Protein AF-A0A537Z500-F1 (afdb_monomer_lite)

Radius of gyration: 14.04 Å; chains: 1; bounding box: 32×25×38 Å

Sequence (124 aa):
MRRPIACRIRLDGLPVRSETILTEAGPNALVLSTTLRDRGIWLDSTYLGHGNAESQITHLFVAPGRFGETEARSVPHDEIPVIHVRRLCLYDHFQRLQDFLDSLGHTGQVSGLDHAIEAVEHIG

Secondary structure (DSSP, 8-state):
-EEEE--EEEETTEE--EEEEEEE-SSSEEEEEEEEGGGTEEEEEEEE--TTSPEEEEEEEE-TTS--EEEEEEE-TTTS-TTT-HHHHHHHHHHHHHHHHHHTT--EEEE-HHHHHHHHH---

Structure (mmCIF, N/CA/C/O backbone):
data_AF-A0A537Z500-F1
#
_entry.id   AF-A0A537Z500-F1
#
loop_
_atom_site.group_PDB
_atom_site.id
_atom_site.type_symbol
_atom_site.label_atom_id
_atom_site.label_alt_id
_atom_site.label_comp_id
_atom_site.label_asym_id
_atom_site.label_entity_id
_atom_site.label_seq_id
_atom_site.pdbx_PDB_ins_code
_atom_site.Cartn_x
_atom_site.Cartn_y
_atom_site.Cartn_z
_atom_site.occupancy
_atom_site.B_iso_or_equiv
_atom_site.auth_seq_id
_atom_site.auth_comp_id
_atom_site.auth_asym_id
_atom_site.auth_atom_id
_atom_site.pdbx_PDB_model_num
ATOM 1 N N . MET A 1 1 ? -5.362 7.241 -14.406 1.00 76.56 1 MET A N 1
ATOM 2 C CA . MET A 1 1 ? -6.766 6.949 -14.012 1.00 76.56 1 MET A CA 1
ATOM 3 C C . MET A 1 1 ? -6.753 6.381 -12.596 1.00 76.56 1 MET A C 1
ATOM 5 O O . MET A 1 1 ? -5.779 5.719 -12.266 1.00 76.56 1 MET A O 1
ATOM 9 N N . ARG A 1 2 ? -7.756 6.668 -11.751 1.00 88.62 2 ARG A N 1
ATOM 10 C CA . ARG A 1 2 ? -7.888 6.060 -10.409 1.00 88.62 2 ARG A CA 1
ATOM 11 C C . ARG A 1 2 ? -8.893 4.918 -10.486 1.00 88.62 2 ARG A C 1
ATOM 13 O O . ARG A 1 2 ? -9.986 5.135 -11.008 1.00 88.62 2 ARG A O 1
ATOM 20 N N . ARG A 1 3 ? -8.551 3.738 -9.974 1.00 92.75 3 ARG A N 1
ATOM 21 C CA . ARG A 1 3 ? -9.428 2.563 -10.011 1.00 92.75 3 ARG A CA 1
ATOM 22 C C . ARG A 1 3 ? -9.407 1.835 -8.664 1.00 92.75 3 ARG A C 1
ATOM 24 O O . ARG A 1 3 ? -8.320 1.529 -8.178 1.00 92.75 3 ARG A O 1
ATOM 31 N N . PRO A 1 4 ? -10.566 1.570 -8.040 1.00 94.25 4 PRO A N 1
ATOM 32 C CA . PRO A 1 4 ? -10.605 0.757 -6.833 1.00 94.25 4 PRO A CA 1
ATOM 33 C C . PRO A 1 4 ? -10.193 -0.682 -7.150 1.00 94.25 4 PRO A C 1
ATOM 35 O O . PRO A 1 4 ? -10.547 -1.209 -8.207 1.00 94.25 4 PRO A O 1
ATOM 38 N N . ILE A 1 5 ? -9.470 -1.314 -6.228 1.00 93.69 5 ILE A N 1
ATOM 39 C CA . ILE A 1 5 ? -9.147 -2.741 -6.287 1.00 93.69 5 ILE A CA 1
ATOM 40 C C . ILE A 1 5 ? -9.844 -3.463 -5.137 1.00 93.69 5 ILE A C 1
ATOM 42 O O . ILE A 1 5 ? -9.913 -2.965 -4.012 1.00 93.69 5 ILE A O 1
ATOM 46 N N . ALA A 1 6 ? -10.423 -4.622 -5.435 1.00 92.75 6 ALA A N 1
ATOM 47 C CA . ALA A 1 6 ? -11.217 -5.358 -4.467 1.00 92.75 6 ALA A CA 1
ATOM 48 C C . ALA A 1 6 ? -10.307 -6.186 -3.554 1.00 92.75 6 ALA A C 1
ATOM 50 O O . ALA A 1 6 ? -9.719 -7.169 -3.988 1.00 92.75 6 ALA A O 1
ATOM 51 N N . CYS A 1 7 ? -10.235 -5.815 -2.279 1.00 94.12 7 CYS A N 1
ATOM 52 C CA . CYS A 1 7 ? -9.637 -6.623 -1.223 1.00 94.12 7 CYS A CA 1
ATOM 53 C C . CYS A 1 7 ? -10.374 -6.382 0.097 1.00 94.12 7 CYS A C 1
ATOM 55 O O . CYS A 1 7 ? -11.024 -5.352 0.291 1.00 94.12 7 CYS A O 1
ATOM 57 N N . ARG A 1 8 ? -10.281 -7.337 1.023 1.00 95.62 8 ARG A N 1
ATOM 58 C CA . ARG A 1 8 ? -10.861 -7.220 2.365 1.00 95.62 8 ARG A CA 1
ATOM 59 C C . ARG A 1 8 ? -9.761 -7.186 3.403 1.00 95.62 8 ARG A C 1
ATOM 61 O O . ARG A 1 8 ? -8.883 -8.049 3.387 1.00 95.62 8 ARG A O 1
ATOM 68 N N . ILE A 1 9 ? -9.877 -6.245 4.332 1.00 96.44 9 ILE A N 1
ATOM 69 C CA . ILE A 1 9 ? -8.944 -6.093 5.442 1.00 96.44 9 ILE A CA 1
ATOM 70 C C . ILE A 1 9 ? -9.660 -6.420 6.749 1.00 96.44 9 ILE A C 1
ATOM 72 O O . ILE A 1 9 ? -10.810 -6.023 6.971 1.00 96.44 9 ILE A O 1
ATOM 76 N N . ARG A 1 10 ? -8.980 -7.172 7.613 1.00 97.00 10 ARG A N 1
ATOM 77 C CA . ARG A 1 10 ? -9.376 -7.385 9.006 1.00 97.00 10 ARG A CA 1
ATOM 78 C C . ARG A 1 10 ? -8.295 -6.834 9.922 1.00 97.00 10 ARG A C 1
ATOM 80 O O . ARG A 1 10 ? -7.114 -6.926 9.600 1.00 97.00 10 ARG A O 1
ATOM 87 N N . LEU A 1 11 ? -8.722 -6.291 11.053 1.00 96.44 11 LEU A N 1
ATOM 88 C CA . LEU A 1 11 ? -7.867 -5.818 12.132 1.00 96.44 11 LEU A CA 1
ATOM 89 C C . LEU A 1 11 ? -8.266 -6.563 13.402 1.00 96.44 11 LEU A C 1
ATOM 91 O O . LEU A 1 11 ? -9.443 -6.547 13.765 1.00 96.44 11 LEU A O 1
ATOM 95 N N . ASP A 1 12 ? -7.323 -7.260 14.028 1.00 96.62 12 ASP A N 1
ATOM 96 C CA . ASP A 1 12 ? -7.559 -8.076 15.229 1.00 96.62 12 ASP A CA 1
ATOM 97 C C . ASP A 1 12 ? -8.706 -9.088 15.029 1.00 96.62 12 ASP A C 1
ATOM 99 O O . ASP A 1 12 ? -9.567 -9.303 15.880 1.00 96.62 12 ASP A O 1
ATOM 103 N N . GLY A 1 13 ? -8.770 -9.669 13.827 1.00 96.12 13 GLY A N 1
ATOM 104 C CA . GLY A 1 13 ? -9.815 -10.610 13.422 1.00 96.12 13 GLY A CA 1
ATOM 105 C C . GLY A 1 13 ? -11.169 -9.974 13.069 1.00 96.12 13 GLY A C 1
ATOM 106 O O . GLY A 1 13 ? -12.052 -10.677 12.568 1.00 96.12 13 GLY A O 1
ATOM 107 N N . LEU A 1 14 ? -11.356 -8.663 13.230 1.00 96.00 14 LEU A N 1
ATOM 108 C CA . LEU A 1 14 ? -12.603 -7.966 12.900 1.00 96.00 14 LEU A CA 1
ATOM 109 C C . LEU A 1 14 ? -12.542 -7.323 11.508 1.00 96.00 14 LEU A C 1
ATOM 111 O O . LEU A 1 14 ? -11.527 -6.720 11.167 1.00 96.00 14 LEU A O 1
ATOM 115 N N . PRO A 1 15 ? -13.602 -7.416 10.685 1.00 95.38 15 PRO A N 1
ATOM 116 C CA . PRO A 1 15 ? -13.641 -6.712 9.408 1.00 95.38 15 PRO A CA 1
ATOM 117 C C . PRO A 1 15 ? -13.603 -5.197 9.628 1.00 95.38 15 PRO A C 1
ATOM 119 O O . PRO A 1 15 ? -14.287 -4.674 10.509 1.00 95.38 15 PRO A O 1
ATOM 122 N N . VAL A 1 16 ? -12.833 -4.490 8.802 1.00 95.00 16 VAL A N 1
ATOM 123 C CA . VAL A 1 16 ? -12.763 -3.023 8.818 1.00 95.00 16 VAL A CA 1
ATOM 124 C C . VAL A 1 16 ? -13.222 -2.449 7.485 1.00 95.00 16 VAL A C 1
ATOM 126 O O . VAL A 1 16 ? -13.051 -3.068 6.434 1.00 95.00 16 VAL A O 1
ATOM 129 N N . ARG A 1 17 ? -13.816 -1.250 7.513 1.00 95.06 17 ARG A N 1
ATOM 130 C CA . ARG A 1 17 ? -14.121 -0.517 6.283 1.00 95.06 17 ARG A CA 1
ATOM 131 C C . ARG A 1 17 ? -12.823 -0.012 5.675 1.00 95.06 17 ARG A C 1
ATOM 133 O O . ARG A 1 17 ? -12.202 0.912 6.204 1.00 95.06 17 ARG A O 1
ATOM 140 N N . SER A 1 18 ? -12.442 -0.628 4.565 1.00 95.62 18 SER A N 1
ATOM 141 C CA . SER A 1 18 ? -11.235 -0.298 3.827 1.00 95.62 18 SER A CA 1
ATOM 142 C C . SER A 1 18 ? -11.519 0.029 2.371 1.00 95.62 18 SER A C 1
ATOM 144 O O . SER A 1 18 ? -12.450 -0.508 1.774 1.00 95.62 18 SER A O 1
ATOM 146 N N . GLU A 1 19 ? -10.674 0.867 1.790 1.00 96.62 19 GLU A N 1
ATOM 147 C CA . GLU A 1 19 ? -10.652 1.144 0.358 1.00 96.62 19 GLU A CA 1
ATOM 148 C C . GLU A 1 19 ? -9.202 1.137 -0.112 1.00 96.62 19 GLU A C 1
ATOM 150 O O . GLU A 1 19 ? -8.381 1.847 0.473 1.00 96.62 19 GLU A O 1
ATOM 155 N N . THR A 1 20 ? -8.911 0.365 -1.162 1.00 97.38 20 THR A N 1
ATOM 156 C CA . THR A 1 20 ? -7.614 0.384 -1.840 1.00 97.38 20 THR A CA 1
ATOM 157 C C . THR A 1 20 ? -7.786 0.887 -3.267 1.00 97.38 20 THR A C 1
ATOM 159 O O . THR A 1 20 ? -8.623 0.384 -4.020 1.00 97.38 20 THR A O 1
ATOM 162 N N . ILE A 1 21 ? -7.006 1.898 -3.640 1.00 97.19 21 ILE A N 1
ATOM 163 C CA . ILE A 1 21 ? -7.049 2.550 -4.948 1.00 97.19 21 ILE A CA 1
ATOM 164 C C . ILE A 1 21 ? -5.725 2.338 -5.669 1.00 97.19 21 ILE A C 1
ATOM 166 O O . ILE A 1 21 ? -4.664 2.636 -5.127 1.00 97.19 21 ILE A O 1
ATOM 170 N N . LEU A 1 22 ? -5.812 1.906 -6.921 1.00 96.19 22 LEU A N 1
ATOM 171 C CA . LEU A 1 22 ? -4.724 1.906 -7.885 1.00 96.19 22 LEU A CA 1
ATOM 172 C C . LEU A 1 22 ? -4.757 3.202 -8.702 1.00 96.19 22 LEU A C 1
ATOM 174 O O . LEU A 1 22 ? -5.799 3.580 -9.246 1.00 96.19 22 LEU A O 1
ATOM 178 N N . THR A 1 23 ? -3.610 3.861 -8.823 1.00 95.81 23 THR A N 1
ATOM 179 C CA . THR A 1 23 ? -3.403 4.992 -9.733 1.00 95.81 23 THR A CA 1
ATOM 180 C C . THR A 1 23 ? -2.143 4.771 -10.553 1.00 95.81 23 THR A C 1
ATOM 182 O O . THR A 1 23 ? -1.101 4.421 -10.016 1.00 95.81 23 THR A O 1
ATOM 185 N N . GLU A 1 24 ? -2.224 5.018 -11.853 1.00 92.56 24 GLU A N 1
ATOM 186 C CA . GLU A 1 24 ? -1.072 4.957 -12.757 1.00 92.56 24 GLU A CA 1
ATOM 187 C C . GLU A 1 24 ? -0.683 6.360 -13.220 1.00 92.56 24 GLU A C 1
ATOM 189 O O . GLU A 1 24 ? -1.556 7.176 -13.550 1.00 92.56 24 GLU A O 1
ATOM 194 N N . ALA A 1 25 ? 0.624 6.617 -13.273 1.00 89.38 25 ALA A N 1
ATOM 195 C CA . ALA A 1 25 ? 1.210 7.855 -13.769 1.00 89.38 25 ALA A CA 1
ATOM 196 C C . ALA A 1 25 ? 2.207 7.540 -14.897 1.00 89.38 25 ALA A C 1
ATOM 198 O O . ALA A 1 25 ? 3.411 7.403 -14.695 1.00 89.38 25 ALA A O 1
ATOM 199 N N . GLY A 1 26 ? 1.681 7.407 -16.115 1.00 89.06 26 GLY A N 1
ATOM 200 C CA . GLY A 1 26 ? 2.461 6.919 -17.251 1.00 89.06 26 GLY A CA 1
ATOM 201 C C . GLY A 1 26 ? 2.817 5.428 -17.122 1.00 89.06 26 GLY A C 1
ATOM 202 O O . GLY A 1 26 ? 2.270 4.734 -16.266 1.00 89.06 26 GLY A O 1
ATOM 203 N N . PRO A 1 27 ? 3.720 4.912 -17.974 1.00 87.88 27 PRO A N 1
ATOM 204 C CA . PRO A 1 27 ? 3.994 3.475 -18.049 1.00 87.88 27 PRO A CA 1
ATOM 205 C C . PRO A 1 27 ? 4.845 2.944 -16.887 1.00 87.88 27 PRO A C 1
ATOM 207 O O . PRO A 1 27 ? 4.793 1.756 -16.590 1.00 87.88 27 PRO A O 1
ATOM 210 N N . ASN A 1 28 ? 5.623 3.814 -16.239 1.00 93.00 28 ASN A N 1
ATOM 211 C CA . ASN A 1 28 ? 6.691 3.431 -15.313 1.00 93.00 28 ASN A CA 1
ATOM 212 C C . ASN A 1 28 ? 6.349 3.673 -13.836 1.00 93.00 28 ASN A C 1
ATOM 214 O O . ASN A 1 28 ? 7.154 3.325 -12.975 1.00 93.00 28 ASN A O 1
ATOM 218 N N . ALA A 1 29 ? 5.206 4.302 -13.535 1.00 94.25 29 ALA A N 1
ATOM 219 C CA . ALA A 1 29 ? 4.850 4.671 -12.171 1.00 94.25 29 ALA A CA 1
ATOM 220 C C . ALA A 1 29 ? 3.457 4.183 -11.766 1.00 94.25 29 ALA A C 1
ATOM 222 O O . ALA A 1 29 ? 2.465 4.387 -12.475 1.00 94.25 29 ALA A O 1
ATOM 223 N N . LEU A 1 30 ? 3.401 3.577 -10.585 1.00 95.31 30 LEU A N 1
ATOM 224 C CA . LEU A 1 30 ? 2.213 2.990 -9.983 1.00 95.31 30 LEU A CA 1
ATOM 225 C C . LEU A 1 30 ? 2.081 3.479 -8.542 1.00 95.31 30 LEU A C 1
ATOM 227 O O . LEU A 1 30 ? 3.055 3.509 -7.796 1.00 95.31 30 LEU A O 1
ATOM 231 N N . VAL A 1 31 ? 0.868 3.851 -8.150 1.00 97.31 31 VAL A N 1
ATOM 232 C CA . VAL A 1 31 ? 0.532 4.258 -6.787 1.00 97.31 31 VAL A CA 1
ATOM 233 C C . VAL A 1 31 ? -0.589 3.375 -6.259 1.00 97.31 31 VAL A C 1
ATOM 235 O O . VAL A 1 31 ? -1.617 3.208 -6.922 1.00 97.31 31 VAL A O 1
ATOM 238 N N . LEU A 1 32 ? -0.396 2.836 -5.059 1.00 98.00 32 LEU A N 1
ATOM 239 C CA . LEU A 1 32 ? -1.406 2.116 -4.290 1.00 98.00 32 LEU A CA 1
ATOM 240 C C . LEU A 1 32 ? -1.710 2.889 -3.011 1.00 98.00 32 LEU A C 1
ATOM 242 O O . LEU A 1 32 ? -0.805 3.195 -2.239 1.00 98.00 32 LEU A O 1
ATOM 246 N N . SER A 1 33 ? -2.986 3.177 -2.786 1.00 98.25 33 SER A N 1
ATOM 247 C CA . SER A 1 33 ? -3.464 3.895 -1.605 1.00 98.25 33 SER A CA 1
ATOM 248 C C . SER A 1 33 ? -4.470 3.033 -0.865 1.00 98.25 33 SER A C 1
ATOM 250 O O . SER A 1 33 ? -5.551 2.805 -1.403 1.00 98.25 33 SER A O 1
ATOM 252 N N . THR A 1 34 ? -4.160 2.588 0.353 1.00 98.31 34 THR A N 1
ATOM 253 C CA . THR A 1 34 ? -5.110 1.888 1.230 1.00 98.31 34 THR A CA 1
ATOM 254 C C . THR A 1 34 ? -5.521 2.783 2.389 1.00 98.31 34 THR A C 1
ATOM 256 O O . THR A 1 34 ? -4.680 3.293 3.120 1.00 98.31 34 THR A O 1
ATOM 259 N N . THR A 1 35 ? -6.827 2.931 2.602 1.00 97.56 35 THR A N 1
ATOM 260 C CA . THR A 1 35 ? -7.398 3.664 3.740 1.00 97.56 35 THR A CA 1
ATOM 261 C C . THR A 1 35 ? -8.238 2.730 4.603 1.00 97.56 35 THR A C 1
ATOM 263 O O . THR A 1 35 ? -9.044 1.966 4.076 1.00 97.56 35 THR A O 1
ATOM 266 N N . LEU A 1 36 ? -8.085 2.800 5.927 1.00 96.75 36 LEU A N 1
ATOM 267 C CA . LEU A 1 36 ? -8.966 2.178 6.921 1.00 96.75 36 LEU A CA 1
ATOM 268 C C . LEU A 1 36 ? -9.766 3.295 7.601 1.00 96.75 36 LEU A C 1
ATOM 270 O O . LEU A 1 36 ? -9.392 3.789 8.668 1.00 96.75 36 LEU A O 1
ATOM 274 N N . ARG A 1 37 ? -10.842 3.747 6.946 1.00 87.12 37 ARG A N 1
ATOM 275 C CA . ARG A 1 37 ? -11.519 5.022 7.265 1.00 87.12 37 ARG A CA 1
ATOM 276 C C . ARG A 1 37 ? -11.936 5.139 8.728 1.00 87.12 37 ARG A C 1
ATOM 278 O O . ARG A 1 37 ? -11.644 6.148 9.359 1.00 87.12 37 ARG A O 1
ATOM 285 N N . ASP A 1 38 ? -12.542 4.090 9.277 1.00 89.38 38 ASP A N 1
ATOM 286 C CA . ASP A 1 38 ? -13.047 4.091 10.658 1.00 89.38 38 ASP A CA 1
ATOM 287 C C . ASP A 1 38 ? -11.922 4.117 11.711 1.00 89.38 38 ASP A C 1
ATOM 289 O O . ASP A 1 38 ? -12.181 4.290 12.899 1.00 89.38 38 ASP A O 1
ATOM 293 N N . ARG A 1 39 ? -10.665 3.928 11.288 1.00 91.94 39 ARG A N 1
ATOM 294 C CA . ARG A 1 39 ? -9.474 3.956 12.144 1.00 91.94 39 ARG A CA 1
ATOM 295 C C . ARG A 1 39 ? -8.603 5.192 11.923 1.00 91.94 39 ARG A C 1
ATOM 297 O O . ARG A 1 39 ? -7.645 5.374 12.662 1.00 91.94 39 ARG A O 1
ATOM 304 N N . GLY A 1 40 ? -8.904 6.026 10.924 1.00 94.25 40 GLY A N 1
ATOM 305 C CA . GLY A 1 40 ? -8.053 7.162 10.554 1.00 94.25 40 GLY A CA 1
ATOM 306 C C . GLY A 1 40 ? -6.649 6.752 10.093 1.00 94.25 40 GLY A C 1
ATOM 307 O O . GLY A 1 40 ? -5.722 7.548 10.202 1.00 94.25 40 GLY A O 1
ATOM 308 N N . ILE A 1 41 ? -6.492 5.511 9.618 1.00 96.81 41 ILE A N 1
ATOM 309 C CA . ILE A 1 41 ? -5.220 4.953 9.148 1.00 96.81 41 ILE A CA 1
ATOM 310 C C . ILE A 1 41 ? -5.209 4.983 7.621 1.00 96.81 41 ILE A C 1
ATOM 312 O O . ILE A 1 41 ? -6.188 4.567 6.992 1.00 96.81 41 ILE A O 1
ATOM 316 N N . TRP A 1 42 ? -4.109 5.424 7.019 1.00 96.06 42 TRP A N 1
ATOM 317 C CA . TRP A 1 42 ? -3.880 5.249 5.588 1.00 96.06 42 TRP A CA 1
ATOM 318 C C . TRP A 1 42 ? -2.410 5.000 5.250 1.00 96.06 42 TRP A C 1
ATOM 320 O O . TRP A 1 42 ? -1.505 5.414 5.975 1.00 96.06 42 TRP A O 1
ATOM 330 N N . LEU A 1 43 ? -2.207 4.300 4.136 1.00 98.50 43 LEU A N 1
ATOM 331 C CA . LEU A 1 43 ? -0.919 4.010 3.526 1.00 98.50 43 LEU A CA 1
ATOM 332 C C . LEU A 1 43 ? -0.979 4.394 2.051 1.00 98.50 43 LEU A C 1
ATOM 334 O O . LEU A 1 43 ? -1.795 3.838 1.314 1.00 98.50 43 LEU A O 1
ATOM 338 N N . ASP A 1 44 ? -0.072 5.261 1.616 1.00 98.38 44 ASP A N 1
ATOM 339 C CA . ASP A 1 44 ? 0.203 5.492 0.199 1.00 98.38 44 ASP A CA 1
ATOM 340 C C . ASP A 1 44 ? 1.543 4.864 -0.166 1.00 98.38 44 ASP A C 1
ATOM 342 O O . ASP A 1 44 ? 2.505 4.942 0.590 1.00 98.38 44 ASP A O 1
ATOM 346 N N . SER A 1 45 ? 1.624 4.201 -1.312 1.00 98.69 45 SER A N 1
ATOM 347 C CA . SER A 1 45 ? 2.851 3.579 -1.808 1.00 98.69 45 SER A CA 1
ATOM 348 C C . SER A 1 45 ? 3.049 3.945 -3.262 1.00 98.69 45 SER A C 1
ATOM 350 O O . SER A 1 45 ? 2.175 3.681 -4.081 1.00 98.69 45 SER A O 1
ATOM 352 N N . THR A 1 46 ? 4.184 4.563 -3.570 1.00 98.38 46 THR A N 1
ATOM 353 C CA . THR A 1 46 ? 4.594 4.924 -4.927 1.00 98.38 46 THR A CA 1
ATOM 354 C C . THR A 1 46 ? 5.720 4.012 -5.370 1.00 98.38 46 THR A C 1
ATOM 356 O O . THR A 1 46 ? 6.711 3.858 -4.662 1.00 98.38 46 THR A O 1
ATOM 359 N N . TYR A 1 47 ? 5.567 3.458 -6.564 1.00 97.75 47 TYR A N 1
ATOM 360 C CA . TYR A 1 47 ? 6.531 2.607 -7.239 1.00 97.75 47 TYR A CA 1
ATOM 361 C C . TYR A 1 47 ? 6.912 3.272 -8.551 1.00 97.75 47 TYR A C 1
ATOM 363 O O . TYR A 1 47 ? 6.036 3.573 -9.361 1.00 97.75 47 TYR A O 1
ATOM 371 N N . LEU A 1 48 ? 8.204 3.489 -8.769 1.00 97.19 48 LEU A N 1
ATOM 372 C CA . LEU A 1 48 ? 8.749 4.018 -10.012 1.00 97.19 48 LEU A CA 1
ATOM 373 C C . LEU A 1 48 ? 9.852 3.083 -10.489 1.00 97.19 48 LEU A C 1
ATOM 375 O O . LEU A 1 48 ? 10.848 2.895 -9.800 1.00 97.19 48 LEU A O 1
ATOM 379 N N . GLY A 1 49 ? 9.689 2.514 -11.676 1.00 94.75 49 GLY A N 1
ATOM 380 C CA . GLY A 1 49 ? 10.671 1.589 -12.225 1.00 94.75 49 GLY A CA 1
ATOM 381 C C . GLY A 1 49 ? 10.623 1.542 -13.741 1.00 94.75 49 GLY A C 1
ATOM 382 O O . GLY A 1 49 ? 9.580 1.743 -14.359 1.00 94.75 49 GLY A O 1
ATOM 383 N N . HIS A 1 50 ? 11.772 1.261 -14.344 1.00 90.44 50 HIS A N 1
ATOM 384 C CA . HIS A 1 50 ? 11.907 1.015 -15.774 1.00 90.44 50 HIS A CA 1
ATOM 385 C C . HIS A 1 50 ? 12.883 -0.145 -16.002 1.00 90.44 50 HIS A C 1
ATOM 387 O O . HIS A 1 50 ? 13.654 -0.491 -15.105 1.00 90.44 50 HIS A O 1
ATOM 393 N N . GLY A 1 51 ? 12.837 -0.767 -17.184 1.00 82.31 51 GLY A N 1
ATOM 394 C CA . GLY A 1 51 ? 13.723 -1.883 -17.517 1.00 82.31 51 GLY A CA 1
ATOM 395 C C . GLY A 1 51 ? 15.193 -1.503 -17.319 1.00 82.31 51 GLY A C 1
ATOM 396 O O . GLY A 1 51 ? 15.629 -0.455 -17.792 1.00 82.31 51 GLY A O 1
ATOM 397 N N . ASN A 1 52 ? 15.943 -2.366 -16.627 1.00 79.94 52 ASN A N 1
ATOM 398 C CA . ASN A 1 52 ? 17.375 -2.222 -16.321 1.00 79.94 52 ASN A CA 1
ATOM 399 C C . ASN A 1 52 ? 17.761 -1.110 -15.322 1.00 79.94 52 ASN A C 1
ATOM 401 O O . ASN A 1 52 ? 18.953 -0.869 -15.139 1.00 79.94 52 ASN A O 1
ATOM 405 N N . ALA A 1 53 ? 16.800 -0.457 -14.661 1.00 90.75 53 ALA A N 1
ATOM 406 C CA . ALA A 1 53 ? 17.054 0.489 -13.571 1.00 90.75 53 ALA A CA 1
ATOM 407 C C . ALA A 1 53 ? 16.473 -0.027 -12.247 1.00 90.75 53 ALA A C 1
ATOM 409 O O . ALA A 1 53 ? 15.472 -0.744 -12.249 1.00 90.75 53 ALA A O 1
ATOM 410 N N . GLU A 1 54 ? 17.082 0.360 -11.122 1.00 95.94 54 GLU A N 1
ATOM 411 C CA . GLU A 1 54 ? 16.520 0.090 -9.796 1.00 95.94 54 GLU A CA 1
ATOM 412 C C . GLU A 1 54 ? 15.116 0.682 -9.672 1.00 95.94 54 GLU A C 1
ATOM 414 O O . GLU A 1 54 ? 14.850 1.811 -10.100 1.00 95.94 54 GLU A O 1
ATOM 419 N N . SER A 1 55 ? 14.231 -0.074 -9.035 1.00 97.00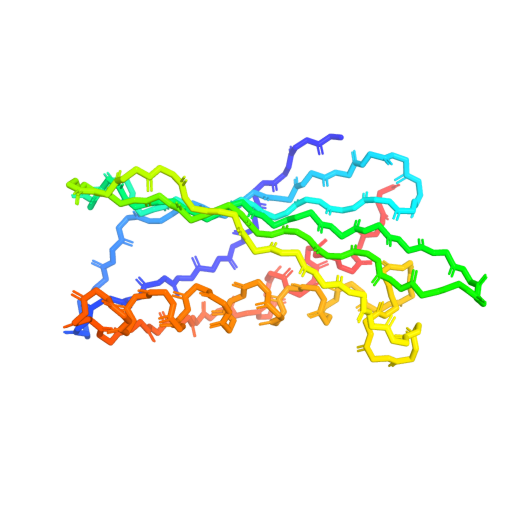 55 SER A N 1
ATOM 420 C CA . SER A 1 55 ? 12.905 0.401 -8.679 1.00 97.00 55 SER A CA 1
ATOM 421 C C . SER A 1 55 ? 12.989 1.271 -7.434 1.00 97.00 55 SER A C 1
ATOM 423 O O . SER A 1 55 ? 13.506 0.855 -6.399 1.00 97.00 55 SER A O 1
ATOM 425 N N . GLN A 1 56 ? 12.458 2.483 -7.541 1.00 98.06 56 GLN A N 1
ATOM 426 C CA . GLN A 1 56 ? 12.310 3.428 -6.444 1.00 98.06 56 GLN A CA 1
ATOM 427 C C . GLN A 1 56 ? 10.948 3.223 -5.792 1.00 98.06 56 GLN A C 1
ATOM 429 O O . GLN A 1 56 ? 9.917 3.224 -6.472 1.00 98.06 56 GLN A O 1
ATOM 434 N N . ILE A 1 57 ? 10.948 3.059 -4.474 1.00 98.50 57 ILE A N 1
ATOM 435 C CA . ILE A 1 57 ? 9.749 2.789 -3.689 1.00 98.50 57 ILE A CA 1
ATOM 436 C C . ILE A 1 57 ? 9.670 3.818 -2.577 1.00 98.50 57 ILE A C 1
ATOM 438 O O . ILE A 1 57 ? 10.658 4.108 -1.901 1.00 98.50 57 ILE A O 1
ATOM 442 N N . THR A 1 58 ? 8.490 4.389 -2.380 1.00 98.62 58 THR A N 1
ATOM 443 C CA . THR A 1 58 ? 8.227 5.282 -1.254 1.00 98.62 58 THR A CA 1
ATOM 444 C C . THR A 1 58 ? 6.878 4.964 -0.647 1.00 98.62 58 THR A C 1
ATOM 446 O O . THR A 1 58 ? 5.885 4.854 -1.363 1.00 98.62 58 THR A O 1
ATOM 449 N N . HIS A 1 59 ? 6.839 4.866 0.674 1.00 98.69 59 HIS A N 1
ATOM 450 C CA . HIS A 1 59 ? 5.629 4.687 1.456 1.00 98.69 59 HIS A CA 1
ATOM 451 C C . HIS A 1 59 ? 5.388 5.918 2.324 1.00 98.69 59 HIS A C 1
ATOM 453 O O . HIS A 1 59 ? 6.328 6.450 2.910 1.00 98.69 59 HIS A O 1
ATOM 459 N N . LEU A 1 60 ? 4.133 6.343 2.432 1.00 98.62 60 LEU A N 1
ATOM 460 C CA . LEU A 1 60 ? 3.663 7.307 3.419 1.00 98.62 60 LEU A CA 1
ATOM 461 C C . LEU A 1 60 ? 2.702 6.591 4.365 1.00 98.62 60 LEU A C 1
ATOM 463 O O . LEU A 1 60 ? 1.661 6.100 3.930 1.00 98.62 60 LEU A O 1
ATOM 467 N N . PHE A 1 61 ? 3.042 6.573 5.648 1.00 98.38 61 PHE A N 1
ATOM 468 C CA . PHE A 1 61 ? 2.251 5.979 6.717 1.00 98.38 61 PHE A CA 1
ATOM 469 C C . PHE A 1 61 ? 1.603 7.075 7.544 1.00 98.38 61 PHE A C 1
ATOM 471 O O . PHE A 1 61 ? 2.286 7.990 8.016 1.00 98.38 61 PHE A O 1
ATOM 478 N N . VAL A 1 62 ? 0.294 6.974 7.763 1.00 97.69 62 VAL A N 1
ATOM 479 C CA . VAL A 1 62 ? -0.404 7.903 8.649 1.00 97.69 62 VAL A CA 1
ATOM 480 C C . VAL A 1 62 ? -1.419 7.179 9.519 1.00 97.69 62 VAL A C 1
ATOM 482 O O . VAL A 1 62 ? -2.163 6.310 9.063 1.00 97.69 62 VAL A O 1
ATOM 485 N N . ALA A 1 63 ? -1.436 7.552 10.795 1.00 97.12 63 ALA A N 1
ATOM 486 C CA . ALA A 1 63 ? -2.352 7.050 11.807 1.00 97.12 63 ALA A CA 1
ATOM 487 C C . ALA A 1 63 ? -2.648 8.149 12.841 1.00 97.12 63 ALA A C 1
ATOM 489 O O . ALA A 1 63 ? -1.853 9.085 12.992 1.00 97.12 63 ALA A O 1
ATOM 490 N N . PRO A 1 64 ? -3.757 8.050 13.596 1.00 94.81 64 PRO A N 1
ATOM 491 C CA . PRO A 1 64 ? -4.061 9.003 14.655 1.00 94.81 64 PRO A CA 1
ATOM 492 C C . PRO A 1 64 ? -2.934 9.080 15.692 1.00 94.81 64 PRO A C 1
ATOM 494 O O . PRO A 1 64 ? -2.428 8.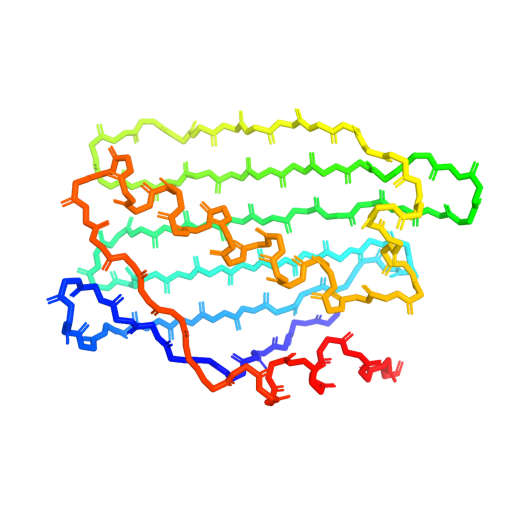060 16.154 1.00 94.81 64 PRO A O 1
ATOM 497 N N . GLY A 1 65 ? -2.554 10.299 16.077 1.00 91.81 65 GLY A N 1
ATOM 498 C CA . GLY A 1 65 ? -1.511 10.530 17.081 1.00 91.81 65 GLY A CA 1
ATOM 499 C C . GLY A 1 65 ? -0.070 10.390 16.577 1.00 91.81 65 GLY A C 1
ATOM 500 O O . GLY A 1 65 ? 0.846 10.583 17.372 1.00 91.81 65 GLY A O 1
ATOM 501 N N . ARG A 1 66 ? 0.150 10.110 15.284 1.00 88.25 66 ARG A N 1
ATOM 502 C CA . ARG A 1 66 ? 1.473 10.160 14.644 1.00 88.25 66 ARG A CA 1
ATOM 503 C C . ARG A 1 66 ? 1.555 11.305 13.639 1.00 88.25 66 ARG A C 1
ATOM 505 O O . ARG A 1 66 ? 0.570 11.638 12.980 1.00 88.25 66 ARG A O 1
ATOM 512 N N . PHE A 1 67 ? 2.740 11.899 13.512 1.00 87.38 67 PHE A N 1
ATOM 513 C CA . PHE A 1 67 ? 3.058 12.688 12.322 1.00 87.38 67 PHE A CA 1
ATOM 514 C C . PHE A 1 67 ? 3.165 11.734 11.128 1.00 87.38 67 PHE A C 1
ATOM 516 O O . PHE A 1 67 ? 3.489 10.564 11.311 1.00 87.38 67 PHE A O 1
ATOM 523 N N . GLY A 1 68 ? 2.855 12.204 9.918 1.00 92.81 68 GLY A N 1
ATOM 524 C CA . GLY A 1 68 ? 3.028 11.374 8.727 1.00 92.81 68 GLY A CA 1
ATOM 525 C C . GLY A 1 68 ? 4.493 10.964 8.577 1.00 92.81 68 GLY A C 1
ATOM 526 O O . GLY A 1 68 ? 5.375 11.821 8.608 1.00 92.81 68 GLY A O 1
ATOM 527 N N . GLU A 1 69 ? 4.739 9.666 8.433 1.00 96.06 69 GLU A N 1
ATOM 528 C CA . GLU A 1 69 ? 6.079 9.090 8.326 1.00 96.06 69 GLU A CA 1
ATOM 529 C C . GLU A 1 69 ? 6.302 8.574 6.907 1.00 96.06 69 GLU A C 1
ATOM 531 O O . GLU A 1 69 ? 5.436 7.912 6.333 1.00 96.06 69 GLU A O 1
ATOM 536 N N . THR A 1 70 ? 7.467 8.871 6.336 1.00 97.62 70 THR A N 1
ATOM 537 C CA . THR A 1 70 ? 7.844 8.382 5.008 1.00 97.62 70 THR A CA 1
ATOM 538 C C . THR A 1 70 ? 8.993 7.397 5.097 1.00 97.62 70 THR A C 1
ATOM 540 O O . THR A 1 70 ? 10.006 7.689 5.730 1.00 97.62 70 THR A O 1
ATOM 543 N N . GLU A 1 71 ? 8.875 6.284 4.384 1.00 97.75 71 GLU A N 1
ATOM 544 C CA . GLU A 1 71 ? 9.984 5.372 4.110 1.00 97.75 71 GLU A CA 1
ATOM 545 C C . GLU A 1 71 ? 10.284 5.390 2.617 1.00 97.75 71 GLU A C 1
ATOM 547 O O . GLU A 1 71 ? 9.361 5.351 1.806 1.00 97.75 71 GLU A O 1
ATOM 552 N N . ALA A 1 72 ? 11.563 5.408 2.251 1.00 98.12 72 ALA A N 1
ATOM 553 C CA . ALA A 1 72 ? 11.995 5.268 0.870 1.00 98.12 72 ALA A CA 1
ATOM 554 C C . ALA A 1 72 ? 13.110 4.229 0.763 1.00 98.12 72 ALA A C 1
ATOM 556 O O . ALA A 1 72 ? 13.990 4.166 1.624 1.00 98.12 72 ALA A O 1
ATOM 557 N N . ARG A 1 73 ? 13.081 3.437 -0.310 1.00 98.00 73 ARG A N 1
ATOM 558 C CA . ARG A 1 73 ? 14.150 2.495 -0.645 1.00 98.00 73 ARG A CA 1
ATOM 559 C C . ARG A 1 73 ? 14.256 2.273 -2.150 1.00 98.00 73 ARG A C 1
ATOM 561 O O . ARG A 1 73 ? 13.271 2.416 -2.876 1.00 98.00 73 ARG A O 1
ATOM 568 N N . SER A 1 74 ? 15.449 1.879 -2.578 1.00 97.88 74 SER A N 1
ATOM 569 C CA . SER A 1 74 ? 15.715 1.353 -3.916 1.00 97.88 74 SER A CA 1
ATOM 570 C C . SER A 1 74 ? 15.856 -0.158 -3.835 1.00 97.88 74 SER A C 1
ATOM 572 O O . SER A 1 74 ? 16.488 -0.656 -2.902 1.00 97.88 74 SER A O 1
ATOM 574 N N . VAL A 1 75 ? 15.311 -0.876 -4.811 1.00 96.44 75 VAL A N 1
ATOM 575 C CA . VAL A 1 75 ? 15.531 -2.319 -4.960 1.00 96.44 75 VAL A CA 1
ATOM 576 C C . VAL A 1 75 ? 15.939 -2.655 -6.393 1.00 96.44 75 VAL A C 1
ATOM 578 O O . VAL A 1 75 ? 15.548 -1.941 -7.327 1.00 96.44 75 VAL A O 1
ATOM 581 N N . PRO A 1 76 ? 16.703 -3.738 -6.601 1.00 95.25 76 PRO A N 1
ATOM 582 C CA . PRO A 1 76 ? 16.943 -4.282 -7.928 1.00 95.25 76 PRO A CA 1
ATOM 583 C C . PRO A 1 76 ? 15.645 -4.481 -8.729 1.00 95.25 76 PRO A C 1
ATOM 585 O O . PRO A 1 76 ? 14.585 -4.796 -8.182 1.00 95.25 76 PRO A O 1
ATOM 588 N N . HIS A 1 77 ? 15.723 -4.287 -10.048 1.00 90.31 77 HIS A N 1
ATOM 589 C CA . HIS A 1 77 ? 14.567 -4.404 -10.946 1.00 90.31 77 HIS A CA 1
ATOM 590 C C . HIS A 1 77 ? 13.868 -5.767 -10.846 1.00 90.31 77 HIS A C 1
ATOM 592 O O . HIS A 1 77 ? 12.650 -5.846 -10.955 1.00 90.31 77 HIS A O 1
ATOM 598 N N . ASP A 1 78 ? 14.639 -6.836 -10.674 1.00 91.31 78 ASP A N 1
ATOM 599 C CA . ASP A 1 78 ? 14.164 -8.215 -10.576 1.00 91.31 78 ASP A CA 1
ATOM 600 C C . ASP A 1 78 ? 13.400 -8.505 -9.277 1.00 91.31 78 ASP A C 1
ATOM 602 O O . ASP A 1 78 ? 12.566 -9.410 -9.263 1.00 91.31 78 ASP A O 1
ATOM 606 N N . GLU A 1 79 ? 13.611 -7.714 -8.223 1.00 92.94 79 GLU A N 1
ATOM 607 C CA . GLU A 1 79 ? 12.860 -7.822 -6.970 1.00 92.94 79 GLU A CA 1
ATOM 608 C C . GLU A 1 79 ? 11.456 -7.213 -7.098 1.00 92.94 79 GLU A C 1
ATOM 610 O O . GLU A 1 79 ? 10.459 -7.856 -6.765 1.00 92.94 79 GLU A O 1
ATOM 615 N N . ILE A 1 80 ? 11.355 -5.983 -7.620 1.00 93.38 80 ILE A N 1
ATOM 616 C CA . ILE A 1 80 ? 10.072 -5.297 -7.856 1.00 93.38 80 ILE A CA 1
ATOM 617 C C . ILE A 1 80 ? 10.061 -4.706 -9.275 1.00 93.38 80 ILE A C 1
ATOM 619 O O . ILE A 1 80 ? 10.331 -3.518 -9.467 1.00 93.38 80 ILE A O 1
ATOM 623 N N . PRO A 1 81 ? 9.714 -5.499 -10.302 1.00 91.62 81 PRO A N 1
ATOM 624 C CA . PRO A 1 81 ? 9.647 -5.042 -11.685 1.00 91.62 81 PRO A CA 1
ATOM 625 C C . PRO A 1 81 ? 8.311 -4.330 -11.945 1.00 91.62 81 PRO A C 1
ATOM 627 O O . PRO A 1 81 ? 7.351 -4.923 -12.445 1.00 91.62 81 PRO A O 1
ATOM 630 N N . VAL A 1 82 ? 8.257 -3.030 -11.633 1.00 91.62 82 VAL A N 1
ATOM 631 C CA . VAL A 1 82 ? 7.039 -2.183 -11.676 1.00 91.62 82 VAL A CA 1
ATOM 632 C C . VAL A 1 82 ? 6.259 -2.302 -12.992 1.00 91.62 82 VAL A C 1
ATOM 634 O O . VAL A 1 82 ? 5.030 -2.282 -12.998 1.00 91.62 82 VAL A O 1
ATOM 637 N N . ILE A 1 83 ? 6.961 -2.450 -14.115 1.00 87.56 83 ILE A N 1
ATOM 638 C CA . ILE A 1 83 ? 6.352 -2.500 -15.451 1.00 87.56 83 ILE A CA 1
ATOM 639 C C . ILE A 1 83 ? 5.923 -3.907 -15.890 1.00 87.56 83 ILE A C 1
ATOM 641 O O . ILE A 1 83 ? 5.031 -4.028 -16.724 1.00 87.56 83 ILE A O 1
ATOM 645 N N . HIS A 1 84 ? 6.538 -4.965 -15.354 1.00 84.44 84 HIS A N 1
ATOM 646 C CA . HIS A 1 84 ? 6.350 -6.335 -15.850 1.00 84.44 84 HIS A CA 1
ATOM 647 C C . HIS A 1 84 ? 5.565 -7.226 -14.885 1.00 84.44 84 HIS A C 1
ATOM 649 O O . HIS A 1 84 ? 4.870 -8.132 -15.336 1.00 84.44 84 HIS A O 1
ATOM 655 N N . VAL A 1 85 ? 5.656 -6.989 -13.570 1.00 89.88 85 VAL A N 1
ATOM 656 C CA . VAL A 1 85 ? 5.023 -7.845 -12.551 1.00 89.88 85 VAL A CA 1
ATOM 657 C C . VAL A 1 85 ? 4.425 -6.997 -11.424 1.00 89.88 85 VAL A C 1
ATOM 659 O O . VAL A 1 85 ? 4.859 -7.024 -10.274 1.00 89.88 85 VAL A O 1
ATOM 662 N N . ARG A 1 86 ? 3.370 -6.243 -11.748 1.00 92.00 86 ARG A N 1
ATOM 663 C CA . ARG A 1 86 ? 2.711 -5.290 -10.831 1.00 92.00 86 ARG A CA 1
ATOM 664 C C . ARG A 1 86 ? 2.099 -5.912 -9.578 1.00 92.00 86 ARG A C 1
ATOM 666 O O . ARG A 1 86 ? 1.967 -5.227 -8.565 1.00 92.00 86 ARG A O 1
ATOM 673 N N . ARG A 1 87 ? 1.779 -7.210 -9.598 1.00 95.56 87 ARG A N 1
ATOM 674 C CA . ARG A 1 87 ? 1.375 -7.943 -8.386 1.00 95.56 87 ARG A CA 1
ATOM 675 C C . ARG A 1 87 ? 2.434 -7.893 -7.278 1.00 95.56 87 ARG A C 1
ATOM 677 O O . ARG A 1 87 ? 2.066 -7.929 -6.113 1.00 95.56 87 ARG A O 1
ATOM 684 N N . LEU A 1 88 ? 3.722 -7.746 -7.610 1.00 96.31 88 LEU A N 1
ATOM 685 C CA . LEU A 1 88 ? 4.779 -7.610 -6.602 1.00 96.31 88 LEU A CA 1
ATOM 686 C C . LEU A 1 88 ? 4.721 -6.251 -5.892 1.00 96.31 88 LEU A C 1
ATOM 688 O O . LEU A 1 88 ? 4.905 -6.203 -4.682 1.00 96.31 88 LEU A O 1
ATOM 692 N N . CYS A 1 89 ? 4.341 -5.174 -6.591 1.00 96.69 89 CYS A N 1
ATOM 693 C CA . CYS A 1 89 ? 4.025 -3.892 -5.950 1.00 96.69 89 CYS A CA 1
ATOM 694 C C . CYS A 1 89 ? 2.819 -4.019 -5.006 1.00 96.69 89 CYS A C 1
ATOM 696 O O . CYS A 1 89 ? 2.808 -3.439 -3.927 1.00 96.69 89 CYS A O 1
ATOM 698 N N . LEU A 1 90 ? 1.802 -4.797 -5.393 1.00 97.19 90 LEU A N 1
ATOM 699 C CA . LEU A 1 90 ? 0.628 -5.045 -4.553 1.00 97.19 90 LEU A CA 1
ATOM 700 C C . LEU A 1 90 ? 0.978 -5.821 -3.277 1.00 97.19 90 LEU A C 1
ATOM 702 O O . LEU A 1 90 ? 0.511 -5.468 -2.195 1.00 97.19 90 LEU A O 1
ATOM 706 N N . TYR A 1 91 ? 1.791 -6.871 -3.396 1.00 97.62 91 TYR A N 1
ATOM 707 C CA . TYR A 1 91 ? 2.237 -7.653 -2.245 1.00 97.62 91 TYR A CA 1
ATOM 708 C C . TYR A 1 91 ? 3.103 -6.832 -1.307 1.00 97.62 91 TYR A C 1
ATOM 710 O O . TYR A 1 91 ? 2.861 -6.850 -0.105 1.00 97.62 91 TYR A O 1
ATOM 718 N N . ASP A 1 92 ? 4.040 -6.062 -1.854 1.00 98.19 92 ASP A N 1
ATOM 719 C CA . ASP A 1 92 ? 4.838 -5.133 -1.067 1.00 98.19 92 ASP A CA 1
ATOM 720 C C . ASP A 1 92 ? 3.954 -4.122 -0.319 1.00 98.19 92 ASP A C 1
ATOM 722 O O . ASP A 1 92 ? 4.065 -3.974 0.895 1.00 98.19 92 ASP A O 1
ATOM 726 N N . HIS A 1 93 ? 2.996 -3.497 -1.007 1.00 98.38 93 HIS A N 1
ATOM 727 C CA . HIS A 1 93 ? 2.063 -2.555 -0.393 1.00 98.38 93 HIS A CA 1
ATOM 728 C C . HIS A 1 93 ? 1.301 -3.172 0.790 1.00 98.38 93 HIS A C 1
ATOM 730 O O . HIS A 1 93 ? 1.185 -2.555 1.850 1.00 98.38 93 HIS A O 1
ATOM 736 N N . PHE A 1 94 ? 0.791 -4.397 0.638 1.00 98.00 94 PHE A N 1
ATOM 737 C CA . PHE A 1 94 ? 0.057 -5.063 1.713 1.00 98.00 94 PHE A CA 1
ATOM 738 C C . PHE A 1 94 ? 0.953 -5.599 2.828 1.00 98.00 94 PHE A C 1
ATOM 740 O O . PHE A 1 94 ? 0.527 -5.555 3.981 1.00 98.00 94 PHE A O 1
ATOM 747 N N . GLN A 1 95 ? 2.178 -6.030 2.526 1.00 98.06 95 GLN A N 1
ATOM 748 C CA . GLN A 1 95 ? 3.166 -6.362 3.551 1.00 98.06 95 GLN A CA 1
ATOM 749 C C . GLN A 1 95 ? 3.472 -5.125 4.400 1.00 98.06 95 GLN A C 1
ATOM 751 O O . GLN A 1 95 ? 3.357 -5.167 5.619 1.00 98.06 95 GLN A O 1
ATOM 756 N N . ARG A 1 96 ? 3.741 -3.981 3.761 1.00 98.44 96 ARG A N 1
ATOM 757 C CA . ARG A 1 96 ? 4.008 -2.719 4.462 1.00 98.44 96 ARG A CA 1
ATO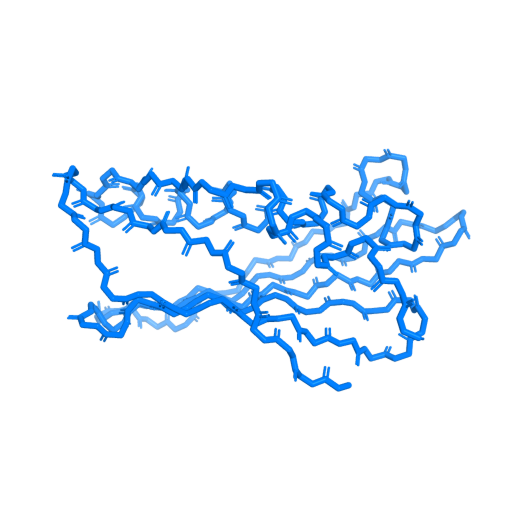M 758 C C . ARG A 1 96 ? 2.813 -2.210 5.255 1.00 98.44 96 ARG A C 1
ATOM 760 O O . ARG A 1 96 ? 2.996 -1.633 6.324 1.00 98.44 96 ARG A O 1
ATOM 767 N N . LEU A 1 97 ? 1.591 -2.450 4.781 1.00 98.12 97 LEU A N 1
ATOM 768 C CA . LEU A 1 97 ? 0.394 -2.186 5.573 1.00 98.12 97 LEU A CA 1
ATOM 769 C C . LEU A 1 97 ? 0.350 -3.062 6.828 1.00 98.12 97 LEU A C 1
ATOM 771 O O . LEU A 1 97 ? 0.050 -2.555 7.903 1.00 98.12 97 LEU A O 1
ATOM 775 N N . GLN A 1 98 ? 0.628 -4.359 6.704 1.00 98.31 98 GLN A N 1
ATOM 776 C CA . GLN A 1 98 ? 0.631 -5.281 7.840 1.00 98.31 98 GLN A CA 1
ATOM 777 C C . GLN A 1 98 ? 1.711 -4.915 8.858 1.00 98.31 98 GLN A C 1
ATOM 779 O O . GLN A 1 98 ? 1.385 -4.808 10.037 1.00 98.31 98 GLN A O 1
ATOM 784 N N . ASP A 1 99 ? 2.933 -4.624 8.407 1.00 98.12 99 ASP A N 1
ATOM 785 C CA . ASP A 1 99 ? 4.030 -4.151 9.261 1.00 98.12 99 ASP A CA 1
ATOM 786 C C . ASP A 1 99 ? 3.640 -2.860 9.997 1.00 98.12 99 ASP A C 1
ATOM 788 O O . ASP A 1 99 ? 3.887 -2.700 11.194 1.00 98.12 99 ASP A O 1
ATOM 792 N N . PHE A 1 100 ? 2.988 -1.924 9.295 1.00 97.81 100 PHE A N 1
ATOM 793 C CA . PHE A 1 100 ? 2.546 -0.676 9.905 1.00 97.81 100 PHE A CA 1
ATOM 794 C C . PHE A 1 100 ? 1.469 -0.912 10.967 1.00 97.81 100 PHE A C 1
ATOM 796 O O . PHE A 1 100 ? 1.560 -0.349 12.057 1.00 97.81 100 PHE A O 1
ATOM 803 N N . LEU A 1 101 ? 0.479 -1.762 10.686 1.00 97.25 101 LEU A N 1
ATOM 804 C CA . LEU A 1 101 ? -0.559 -2.125 11.653 1.00 97.25 101 LEU A CA 1
ATOM 805 C C . LEU A 1 101 ? 0.034 -2.839 12.875 1.00 97.25 101 LEU A C 1
ATOM 807 O O . LEU A 1 101 ? -0.351 -2.514 13.998 1.00 97.25 101 LEU A O 1
ATOM 811 N N . ASP A 1 102 ? 1.013 -3.722 12.673 1.00 97.94 102 ASP A N 1
ATOM 812 C CA . ASP A 1 102 ? 1.739 -4.388 13.759 1.00 97.94 102 ASP A CA 1
ATOM 813 C C . ASP A 1 102 ? 2.484 -3.373 14.636 1.00 97.94 102 ASP A C 1
ATOM 815 O O . ASP A 1 102 ? 2.352 -3.383 15.860 1.00 97.94 102 ASP A O 1
ATOM 819 N N . SER A 1 103 ? 3.132 -2.375 14.023 1.00 96.56 103 SER A N 1
ATOM 820 C CA . SER A 1 103 ? 3.779 -1.268 14.747 1.00 96.56 103 SER A CA 1
ATOM 821 C C . SER A 1 103 ? 2.808 -0.390 15.557 1.00 96.56 103 SER A C 1
ATOM 823 O O . SER A 1 103 ? 3.235 0.376 16.427 1.00 96.56 103 SER A O 1
ATOM 825 N N . LEU A 1 104 ? 1.506 -0.463 15.256 1.00 95.88 104 LEU A N 1
ATOM 826 C CA . LEU A 1 104 ? 0.423 0.192 15.995 1.00 95.88 104 LEU A CA 1
ATOM 827 C C . LEU A 1 104 ? -0.203 -0.730 17.057 1.00 95.88 104 LEU A C 1
ATOM 829 O O . LEU A 1 104 ? -1.118 -0.304 17.759 1.00 95.88 104 LEU A O 1
ATOM 833 N N . GLY A 1 105 ? 0.288 -1.965 17.197 1.00 96.62 105 GLY A N 1
ATOM 834 C CA . GLY A 1 105 ? -0.216 -2.963 18.139 1.00 96.62 105 GLY A CA 1
ATOM 835 C C . GLY A 1 105 ? -1.419 -3.756 17.628 1.00 96.62 105 GLY A C 1
ATOM 836 O O . GLY A 1 105 ? -2.168 -4.296 18.441 1.00 96.62 105 GLY A O 1
ATOM 837 N N . HIS A 1 106 ? -1.625 -3.815 16.310 1.00 96.62 106 HIS A N 1
ATOM 838 C CA . HIS A 1 106 ? -2.740 -4.525 15.693 1.00 96.62 106 HIS A CA 1
ATOM 839 C C . HIS A 1 106 ? -2.283 -5.634 14.749 1.00 96.62 106 HIS A C 1
ATOM 841 O O . HIS A 1 106 ? -1.332 -5.481 13.991 1.00 96.62 106 HIS A O 1
ATOM 847 N N . THR A 1 107 ? -3.046 -6.723 14.677 1.00 97.12 107 THR A N 1
ATOM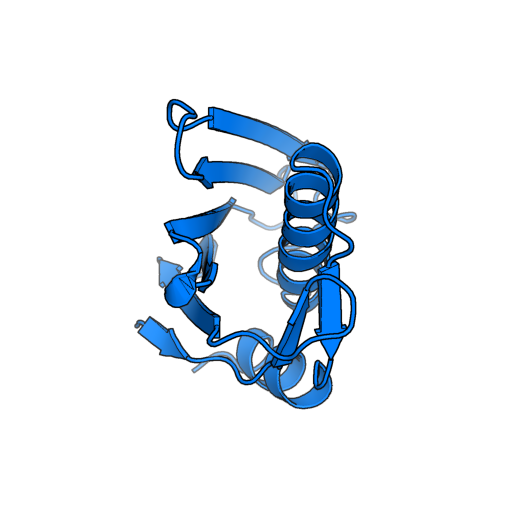 848 C CA . THR A 1 107 ? -2.830 -7.757 13.659 1.00 97.12 107 THR A CA 1
ATOM 849 C C . THR A 1 107 ? -3.677 -7.474 12.419 1.00 97.12 107 THR A C 1
ATOM 851 O O . THR A 1 107 ? -4.903 -7.628 12.437 1.00 97.12 107 THR A O 1
ATOM 854 N N . GLY A 1 108 ? -3.025 -7.079 11.323 1.00 96.69 108 GLY A N 1
ATOM 855 C CA . GLY A 1 108 ? -3.655 -6.874 10.018 1.00 96.69 108 GLY A CA 1
ATOM 856 C C . GLY A 1 108 ? -3.727 -8.154 9.182 1.00 96.69 108 GLY A C 1
ATOM 857 O O . GLY A 1 108 ? -2.747 -8.880 9.055 1.00 96.69 108 GLY A O 1
ATOM 858 N N . GLN A 1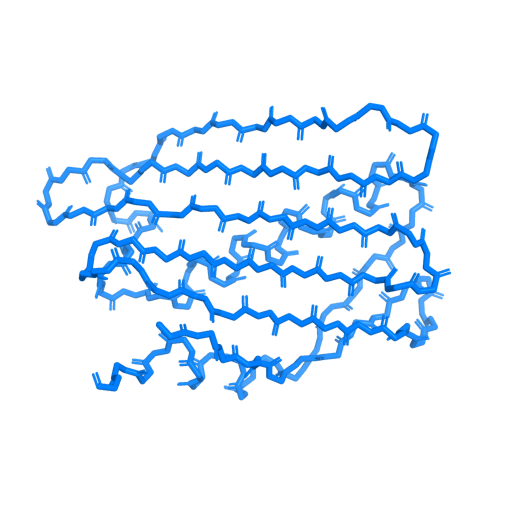 109 ? -4.872 -8.421 8.554 1.00 97.25 109 GLN A N 1
ATOM 859 C CA . GLN A 1 109 ? -5.037 -9.519 7.594 1.00 97.25 109 GLN A CA 1
ATOM 860 C C . GLN A 1 109 ? -5.651 -8.995 6.301 1.00 97.25 109 GLN A C 1
ATOM 862 O O . GLN A 1 109 ? -6.651 -8.278 6.343 1.00 97.25 109 GLN A O 1
ATOM 867 N N . VAL A 1 110 ? -5.091 -9.391 5.157 1.00 96.38 110 VAL A N 1
ATOM 868 C CA . VAL A 1 110 ? -5.608 -9.046 3.826 1.00 96.38 110 VAL A CA 1
ATOM 869 C C . VAL A 1 110 ? -6.100 -10.319 3.142 1.00 96.38 110 VAL A C 1
ATOM 871 O O . VAL A 1 110 ? -5.458 -11.362 3.218 1.00 96.38 110 VAL A O 1
ATOM 874 N N . SER A 1 111 ? -7.266 -10.257 2.503 1.00 95.12 111 SER A N 1
ATOM 875 C CA . SER A 1 111 ? -7.888 -11.400 1.824 1.00 95.12 111 SER A CA 1
ATOM 876 C C . SER A 1 111 ? -8.621 -10.977 0.551 1.00 95.12 111 SER A C 1
ATOM 878 O O . SER A 1 111 ? -8.933 -9.798 0.365 1.00 95.12 111 SER A O 1
ATOM 880 N N . GLY A 1 112 ? -8.916 -11.950 -0.317 1.00 92.31 112 GLY A N 1
ATOM 881 C CA . GLY A 1 112 ? -9.540 -11.702 -1.621 1.00 92.31 112 GLY A CA 1
ATOM 882 C C . GLY A 1 112 ? -8.578 -11.080 -2.631 1.00 92.31 112 GLY A C 1
ATOM 883 O O . GLY A 1 112 ? -8.984 -10.211 -3.393 1.00 92.31 112 GLY A O 1
ATOM 884 N N . LEU A 1 113 ? -7.303 -11.484 -2.594 1.00 93.50 113 LEU A N 1
ATOM 885 C CA . LEU A 1 113 ? -6.260 -10.901 -3.437 1.00 93.50 113 LEU A CA 1
ATOM 886 C C . LEU A 1 113 ? -6.415 -11.238 -4.920 1.00 93.50 113 LEU A C 1
ATOM 888 O O . LEU A 1 113 ? -5.920 -10.466 -5.726 1.00 93.50 113 LEU A O 1
ATOM 892 N N . ASP A 1 114 ? -7.123 -12.306 -5.287 1.00 92.75 114 ASP A N 1
ATOM 893 C CA . ASP A 1 114 ? -7.262 -12.732 -6.688 1.00 92.75 114 ASP A CA 1
ATOM 894 C C . ASP A 1 114 ? -7.763 -11.587 -7.586 1.00 92.75 114 ASP A C 1
ATOM 896 O O . ASP A 1 114 ? -7.118 -11.226 -8.567 1.00 92.75 114 ASP A O 1
ATOM 900 N N . HIS A 1 115 ? -8.834 -10.901 -7.176 1.00 88.00 115 HIS A N 1
ATOM 901 C CA . HIS A 1 115 ? -9.365 -9.748 -7.912 1.00 88.00 115 HIS A CA 1
ATOM 902 C C . HIS A 1 115 ? -8.467 -8.508 -7.848 1.00 88.00 115 HIS A C 1
ATOM 904 O O . HIS A 1 115 ? -8.446 -7.701 -8.779 1.00 88.00 115 HIS A O 1
ATOM 910 N N . ALA A 1 116 ? -7.734 -8.320 -6.749 1.00 91.00 116 ALA A N 1
ATOM 911 C CA . ALA A 1 116 ? -6.783 -7.219 -6.634 1.00 91.00 116 ALA A CA 1
ATOM 912 C C . ALA A 1 116 ? -5.579 -7.426 -7.569 1.00 91.00 116 ALA A C 1
ATOM 914 O O . ALA A 1 116 ? -5.131 -6.470 -8.201 1.00 91.00 116 ALA A O 1
ATOM 915 N N . ILE A 1 117 ? -5.105 -8.669 -7.694 1.00 94.38 117 ILE A N 1
ATOM 916 C CA . ILE A 1 117 ? -4.043 -9.089 -8.614 1.00 94.38 117 ILE A CA 1
ATOM 917 C C . ILE A 1 117 ? -4.501 -8.876 -10.055 1.00 94.38 117 ILE A C 1
ATOM 919 O O . ILE A 1 117 ? -3.834 -8.163 -10.802 1.00 94.38 117 ILE A O 1
ATOM 923 N N . GLU A 1 118 ? -5.674 -9.402 -10.420 1.00 91.44 118 GLU A N 1
ATOM 924 C CA . GLU A 1 118 ? -6.266 -9.194 -11.747 1.00 91.44 118 GLU A CA 1
ATOM 925 C C . GLU A 1 118 ? -6.335 -7.705 -12.099 1.00 91.44 118 GLU A C 1
ATOM 927 O O . GLU A 1 118 ? -5.983 -7.307 -13.213 1.0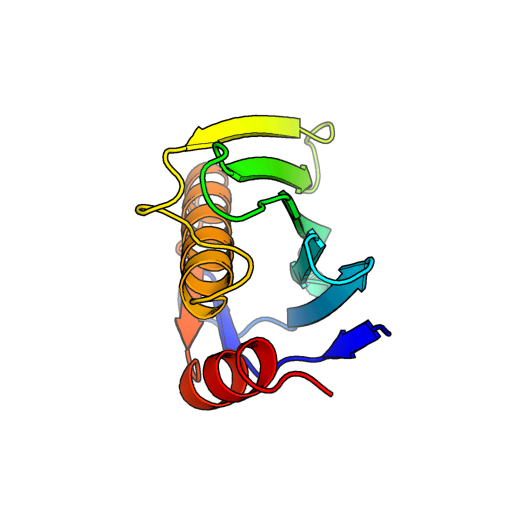0 91.44 118 GLU A O 1
ATOM 932 N N . ALA A 1 119 ? -6.738 -6.868 -11.137 1.00 89.31 119 ALA A N 1
ATOM 933 C CA . ALA A 1 119 ? -6.803 -5.434 -11.336 1.00 89.31 119 ALA A CA 1
ATOM 934 C C . ALA A 1 119 ? -5.419 -4.828 -11.607 1.00 89.31 119 ALA A C 1
ATOM 936 O O . ALA A 1 119 ? -5.278 -4.111 -12.591 1.00 89.31 119 ALA A O 1
ATOM 937 N N . VAL A 1 120 ? -4.391 -5.096 -10.800 1.00 90.00 120 VAL A N 1
ATOM 938 C CA . VAL A 1 120 ? -3.070 -4.474 -11.020 1.00 90.00 120 VAL A CA 1
ATOM 939 C C . VAL A 1 120 ? -2.350 -4.993 -12.270 1.00 90.00 120 VAL A C 1
ATOM 941 O O . VAL A 1 120 ? -1.503 -4.281 -12.808 1.00 90.00 120 VAL A O 1
ATOM 944 N N . GLU A 1 121 ? -2.686 -6.191 -12.751 1.00 89.12 121 GLU A N 1
ATOM 945 C CA . GLU A 1 121 ? -2.060 -6.798 -13.934 1.00 89.12 121 GLU A CA 1
ATOM 946 C C . GLU A 1 121 ? -2.705 -6.398 -15.263 1.00 89.12 121 GLU A C 1
ATOM 948 O O . GLU A 1 121 ? -2.009 -6.323 -16.276 1.00 89.12 121 GLU A O 1
ATOM 953 N N . HIS A 1 122 ? -4.005 -6.094 -15.284 1.00 77.50 122 HIS A N 1
ATOM 954 C CA . HIS A 1 122 ? -4.657 -5.606 -16.498 1.00 77.50 122 HIS A CA 1
ATOM 955 C C . HIS A 1 122 ? -4.287 -4.140 -16.748 1.00 77.50 122 HIS A C 1
ATOM 957 O O . HIS A 1 122 ? -4.799 -3.233 -16.085 1.00 77.50 122 HIS A O 1
ATOM 963 N N . ILE A 1 123 ? -3.404 -3.925 -17.726 1.00 62.25 123 ILE A N 1
ATOM 964 C CA . ILE A 1 123 ? -3.140 -2.613 -18.325 1.00 62.25 123 ILE A CA 1
ATOM 965 C C . ILE A 1 123 ? -4.350 -2.266 -19.201 1.00 62.25 123 ILE A C 1
ATOM 967 O O . ILE A 1 123 ? -4.748 -3.070 -20.046 1.00 62.25 123 ILE A O 1
ATOM 971 N N . GLY A 1 124 ? -4.961 -1.108 -18.945 1.00 53.94 124 GLY A N 1
ATOM 972 C CA . GLY A 1 124 ? -5.982 -0.527 -19.820 1.00 53.94 124 GLY A CA 1
ATOM 973 C C . GLY A 1 124 ? -5.370 0.088 -21.068 1.00 53.94 124 GLY A C 1
ATOM 974 O O . GLY A 1 124 ? -4.284 0.696 -20.939 1.00 53.94 124 GLY A O 1
#

pLDDT: mean 93.82, std 6.31, range [53.94, 98.69]

Foldseek 3Di:
DKDWFDKWKDKQNHTFDKTWIWDDDPQFKIWIKMDRPVFQWIKIKIWGDDPPDWIKIKMWTDGPPDDIDMDIDTDPCVQPVVNQQVVSVVVVRVVVVQVNSVVVVIGMDMDPCPRNRVVRPDDD